Protein AF-A0A938AY19-F1 (afdb_monomer_lite)

pLDDT: mean 94.41, std 7.93, range [52.28, 98.62]

Secondary structure (DSSP, 8-state):
-PPBS---SS--TT--GGGB-HHHHHHHHHHHHHHHHHHHHHHHHHHHHHH-HHHHHHHHHHHHHHHHHHHHHHHHHHTT-----

Sequence (85 aa):
MASLTDYSGDFSPQLQLSEFSHDTLVRLLTVYSQLYIAMDGFWYLAVMERHGNEEALACDMRAWERVAKYEMKRLTEILNIN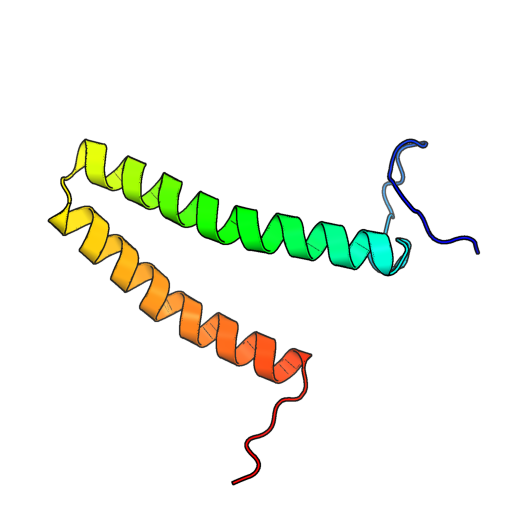GHF

Foldseek 3Di:
DDADCDDPDDDDPPDDPVSHDPVSNVVVVVVVVVVVVVVLVVQLVVCCVPPNNVVSVVVSVVVCVPVVVVVVVVVCVVVVPDDPD

Radius of gyration: 18.43 Å; chains: 1; bounding box: 45×22×46 Å

Structure (mmCIF, N/CA/C/O backbone):
data_AF-A0A938AY19-F1
#
_entry.id   AF-A0A938AY19-F1
#
loop_
_atom_site.group_PDB
_atom_site.id
_atom_site.type_symbol
_atom_site.label_atom_id
_atom_site.label_alt_id
_atom_site.label_comp_id
_atom_site.label_asym_id
_atom_site.label_entity_id
_atom_site.label_seq_id
_atom_site.pdbx_PDB_ins_code
_atom_site.Cartn_x
_atom_site.Cartn_y
_atom_site.Cartn_z
_atom_site.occupancy
_atom_site.B_iso_or_equiv
_atom_site.auth_seq_id
_atom_site.auth_comp_id
_atom_site.auth_asym_id
_atom_site.auth_atom_id
_atom_site.pdbx_PDB_model_num
ATOM 1 N N . MET A 1 1 ? 16.439 -6.992 -25.392 1.00 58.59 1 MET A N 1
ATOM 2 C CA . MET A 1 1 ? 15.054 -6.573 -25.697 1.00 58.59 1 MET A CA 1
ATOM 3 C C . MET A 1 1 ? 14.856 -5.194 -25.097 1.00 58.59 1 MET A C 1
ATOM 5 O O . MET A 1 1 ? 15.378 -4.968 -24.012 1.00 58.59 1 MET A O 1
ATOM 9 N N . ALA A 1 2 ? 14.216 -4.266 -25.811 1.00 76.75 2 ALA A N 1
ATOM 10 C CA . ALA A 1 2 ? 13.848 -2.982 -25.214 1.00 76.75 2 ALA A CA 1
ATOM 11 C C . ALA A 1 2 ? 12.782 -3.243 -24.140 1.00 76.75 2 ALA A C 1
ATOM 13 O O . ALA A 1 2 ? 11.853 -4.006 -24.390 1.00 76.75 2 ALA A O 1
ATOM 14 N N . SER A 1 3 ? 12.959 -2.683 -22.947 1.00 88.69 3 SER A N 1
ATOM 15 C CA . SER A 1 3 ? 11.984 -2.804 -21.865 1.00 88.69 3 SER A CA 1
ATOM 16 C C . SER A 1 3 ? 10.791 -1.881 -22.112 1.00 88.69 3 SER A C 1
ATOM 18 O O . SER A 1 3 ? 10.940 -0.801 -22.688 1.00 88.69 3 SER A O 1
ATOM 20 N N . LEU A 1 4 ? 9.603 -2.311 -21.690 1.00 94.50 4 LEU A N 1
ATOM 21 C CA . LEU A 1 4 ? 8.358 -1.575 -21.895 1.00 94.50 4 LEU A CA 1
ATOM 22 C C . LEU A 1 4 ? 8.331 -0.313 -21.023 1.00 94.50 4 LEU A C 1
ATOM 24 O O . LEU A 1 4 ? 8.560 -0.373 -19.814 1.00 94.50 4 LEU A O 1
ATOM 28 N N . THR A 1 5 ? 8.047 0.841 -21.622 1.00 95.62 5 THR A N 1
ATOM 29 C CA . THR A 1 5 ? 7.884 2.118 -20.901 1.00 95.62 5 THR A CA 1
ATOM 30 C C . THR A 1 5 ? 6.435 2.410 -20.516 1.00 95.62 5 THR A C 1
ATOM 32 O O . THR A 1 5 ? 6.172 3.246 -19.652 1.00 95.62 5 THR A O 1
ATOM 35 N N . ASP A 1 6 ? 5.501 1.718 -21.164 1.00 93.81 6 ASP A N 1
ATOM 36 C CA . ASP A 1 6 ? 4.057 1.817 -20.997 1.00 93.81 6 ASP A CA 1
ATOM 37 C C . ASP A 1 6 ? 3.383 0.535 -21.530 1.00 93.81 6 ASP A C 1
ATOM 39 O O . ASP A 1 6 ? 4.062 -0.435 -21.874 1.00 93.81 6 ASP A O 1
ATOM 43 N N . TYR A 1 7 ? 2.048 0.521 -21.557 1.00 94.19 7 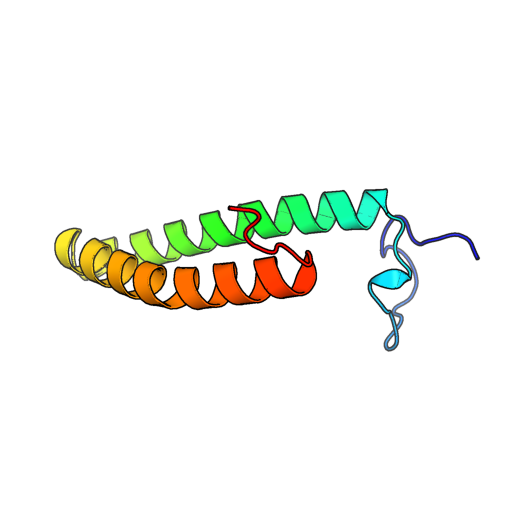TYR A N 1
ATOM 44 C CA . TYR A 1 7 ? 1.232 -0.588 -22.061 1.00 94.19 7 TYR A CA 1
ATOM 45 C C . TYR A 1 7 ? 0.250 -0.120 -23.152 1.00 94.19 7 TYR A C 1
ATOM 47 O O . TYR A 1 7 ? -0.920 -0.492 -23.158 1.00 94.19 7 TYR A O 1
ATOM 55 N N . SER A 1 8 ? 0.700 0.768 -24.044 1.00 95.00 8 SER A N 1
ATOM 56 C CA . SER A 1 8 ? -0.128 1.317 -25.133 1.00 95.00 8 SER A CA 1
ATOM 57 C C . SER A 1 8 ? -0.264 0.397 -26.360 1.00 95.00 8 SER A C 1
ATOM 59 O O . SER A 1 8 ? -1.026 0.709 -27.273 1.00 95.00 8 SER A O 1
ATOM 61 N N . GLY A 1 9 ? 0.477 -0.717 -26.389 1.00 90.44 9 GLY A N 1
ATOM 62 C CA . GLY A 1 9 ? 0.477 -1.695 -27.479 1.00 90.44 9 GLY A CA 1
ATOM 63 C C . GLY A 1 9 ? -0.608 -2.770 -27.370 1.00 90.44 9 GLY A C 1
ATOM 64 O O . GLY A 1 9 ? -1.568 -2.653 -26.610 1.00 90.44 9 GLY A O 1
ATOM 65 N N . ASP A 1 10 ? -0.434 -3.843 -28.143 1.00 94.75 10 ASP A N 1
ATOM 66 C CA . ASP A 1 10 ? -1.355 -4.978 -28.147 1.00 94.75 10 ASP A CA 1
ATOM 67 C C . ASP A 1 10 ? -1.421 -5.673 -26.780 1.00 94.75 10 ASP A C 1
ATOM 69 O O . ASP A 1 10 ? -0.440 -5.757 -26.036 1.00 94.75 10 ASP A O 1
ATOM 73 N N . PHE A 1 11 ? -2.593 -6.225 -26.467 1.00 94.38 11 PHE A N 1
ATOM 74 C CA . PHE A 1 11 ? -2.792 -6.995 -25.247 1.00 94.38 11 PHE A CA 1
ATOM 75 C C . PHE A 1 11 ? -1.877 -8.229 -25.220 1.00 94.38 11 PHE A C 1
ATOM 77 O O . PHE A 1 11 ? -1.979 -9.114 -26.068 1.00 94.38 11 PHE A O 1
ATOM 84 N N . SER A 1 12 ? -1.029 -8.307 -24.194 1.00 94.06 12 SER A N 1
ATOM 85 C CA . SER A 1 12 ? -0.164 -9.444 -23.898 1.00 94.06 12 SER A CA 1
ATOM 86 C C . SER A 1 12 ? -0.690 -10.213 -22.675 1.00 94.06 12 SER A C 1
ATOM 88 O O . SER A 1 12 ? -0.502 -9.775 -21.537 1.00 94.06 12 SER A O 1
ATOM 90 N N . PRO A 1 13 ? -1.339 -11.378 -22.863 1.00 93.81 13 PRO A N 1
ATOM 91 C CA . PRO A 1 13 ? -1.866 -12.172 -21.752 1.00 93.81 13 PRO A CA 1
ATOM 92 C C . PRO A 1 13 ? -0.782 -12.813 -20.877 1.00 93.81 13 PRO A C 1
ATOM 94 O O . PRO A 1 13 ? -1.090 -13.301 -19.792 1.00 93.81 13 PRO A O 1
ATOM 97 N N . GLN A 1 14 ? 0.467 -12.848 -21.344 1.00 94.69 14 GLN A N 1
ATOM 98 C CA . GLN A 1 14 ? 1.609 -13.409 -20.617 1.00 94.69 14 GLN A CA 1
ATOM 99 C C . GLN A 1 14 ? 2.580 -12.333 -20.111 1.00 94.69 14 GLN A C 1
ATOM 101 O O . GLN A 1 14 ? 3.699 -12.675 -19.733 1.00 94.69 14 GLN A O 1
ATOM 106 N N . LEU A 1 15 ? 2.164 -11.060 -20.100 1.00 93.69 15 LEU A N 1
ATOM 107 C CA . LEU A 1 15 ? 2.987 -9.953 -19.623 1.00 93.69 15 LEU A CA 1
ATOM 108 C C . LEU A 1 15 ? 3.478 -10.197 -18.189 1.00 93.69 15 LEU A C 1
ATOM 110 O O . LEU A 1 15 ? 2.680 -10.392 -17.269 1.00 93.69 15 LEU A O 1
ATOM 114 N N . GLN A 1 16 ? 4.787 -10.095 -17.993 1.00 94.88 16 GLN A N 1
ATOM 115 C CA . GLN A 1 16 ? 5.427 -10.109 -16.684 1.00 94.88 16 GLN A CA 1
ATOM 116 C C . GLN A 1 16 ? 5.858 -8.695 -16.290 1.00 94.88 16 GLN A C 1
ATOM 118 O O . GLN A 1 16 ? 6.379 -7.938 -17.106 1.00 94.88 16 GLN A O 1
ATOM 123 N N . LEU A 1 17 ? 5.738 -8.344 -15.003 1.00 93.88 17 LEU A N 1
ATOM 124 C CA . LEU A 1 17 ? 6.176 -7.027 -14.511 1.00 93.88 17 LEU A CA 1
ATOM 125 C C . LEU A 1 17 ? 7.656 -6.746 -14.818 1.00 93.88 17 LEU A C 1
ATOM 127 O O . LEU A 1 17 ? 8.024 -5.609 -15.091 1.00 93.88 17 LEU A O 1
ATOM 131 N N . SER A 1 18 ? 8.499 -7.781 -14.844 1.00 94.69 18 SER A N 1
ATOM 132 C CA . SER A 1 18 ? 9.922 -7.671 -15.187 1.00 94.69 18 SER A CA 1
ATOM 133 C C . SER A 1 18 ? 10.198 -7.211 -16.624 1.00 94.69 18 SER A C 1
ATOM 135 O O . SER A 1 18 ? 11.344 -6.907 -16.943 1.00 94.69 18 SER A O 1
ATOM 137 N N . GLU A 1 19 ? 9.191 -7.189 -17.501 1.00 95.25 19 GLU A N 1
ATOM 138 C CA . GLU A 1 19 ? 9.323 -6.693 -18.876 1.00 95.25 19 GLU A CA 1
ATOM 139 C C . GLU A 1 19 ? 9.265 -5.160 -18.957 1.00 95.25 19 GLU A C 1
ATOM 141 O O . GLU A 1 19 ? 9.730 -4.577 -19.941 1.00 95.25 19 GLU A O 1
ATOM 146 N N . PHE A 1 20 ? 8.751 -4.490 -17.921 1.00 96.56 20 PHE A N 1
ATOM 147 C CA . PHE A 1 20 ? 8.780 -3.034 -17.826 1.00 96.56 20 PHE A CA 1
ATOM 148 C C . PHE A 1 20 ? 10.179 -2.506 -17.509 1.00 96.56 20 PHE A C 1
ATOM 150 O O . PHE A 1 20 ? 11.003 -3.151 -16.858 1.00 96.56 20 PHE A O 1
ATOM 157 N N . SER A 1 21 ? 10.451 -1.281 -17.952 1.00 96.81 21 SER A N 1
ATOM 158 C CA . SER A 1 21 ? 11.676 -0.579 -17.593 1.00 96.81 21 SER A CA 1
ATOM 159 C C . SER A 1 21 ? 11.711 -0.297 -16.088 1.00 96.81 21 SER A C 1
ATOM 161 O O . SER A 1 21 ? 10.676 -0.087 -15.455 1.00 96.81 21 SER A O 1
ATOM 163 N N . HIS A 1 22 ? 12.915 -0.242 -15.511 1.00 96.44 22 HIS A N 1
ATOM 164 C CA . HIS A 1 22 ? 13.111 0.085 -14.094 1.00 96.44 22 HIS A CA 1
ATOM 165 C C . HIS A 1 22 ? 12.381 1.374 -13.689 1.00 96.44 22 HIS A C 1
ATOM 167 O O . HIS A 1 22 ? 11.687 1.414 -12.683 1.00 96.44 22 HIS A O 1
ATOM 173 N N . ASP A 1 23 ? 12.503 2.422 -14.501 1.00 97.25 23 ASP A N 1
ATOM 174 C CA . ASP A 1 23 ? 11.854 3.714 -14.277 1.00 97.25 23 ASP A CA 1
ATOM 175 C C . ASP A 1 23 ? 10.314 3.605 -14.276 1.00 97.25 23 ASP A C 1
ATOM 177 O O . ASP A 1 23 ? 9.640 4.175 -13.417 1.00 97.25 23 ASP A O 1
ATOM 181 N N . THR A 1 24 ? 9.746 2.776 -15.157 1.00 97.25 24 THR A N 1
ATOM 182 C CA . THR A 1 24 ? 8.304 2.483 -15.155 1.00 97.25 24 THR A CA 1
ATOM 183 C C . THR A 1 24 ? 7.882 1.728 -13.902 1.00 97.25 24 THR A C 1
ATOM 185 O O . THR A 1 24 ? 6.882 2.091 -13.284 1.00 97.25 24 THR A O 1
ATOM 188 N N . LEU A 1 25 ? 8.661 0.729 -13.478 1.00 97.69 25 LEU A N 1
ATOM 189 C CA . LEU A 1 25 ? 8.404 -0.019 -12.246 1.00 97.69 25 LEU A CA 1
ATOM 190 C C . LEU A 1 25 ? 8.484 0.868 -10.998 1.00 97.69 25 LEU A C 1
ATOM 192 O O . LEU A 1 25 ? 7.622 0.763 -10.127 1.00 97.69 25 LEU A O 1
ATOM 196 N N . VAL A 1 26 ? 9.459 1.779 -10.925 1.00 97.88 26 VAL A N 1
ATOM 197 C CA . VAL A 1 26 ? 9.584 2.744 -9.819 1.00 97.88 26 VAL A CA 1
ATOM 198 C C . VAL A 1 26 ? 8.382 3.683 -9.771 1.00 97.88 26 VAL A C 1
ATOM 200 O O . VAL A 1 26 ? 7.802 3.871 -8.697 1.00 97.88 26 VAL A O 1
ATOM 203 N N . ARG A 1 27 ? 7.963 4.244 -10.914 1.00 97.56 27 ARG A N 1
ATOM 204 C CA . ARG A 1 27 ? 6.752 5.080 -10.967 1.00 97.56 27 ARG A CA 1
ATOM 205 C C . ARG A 1 27 ? 5.513 4.300 -10.546 1.00 97.56 27 ARG A C 1
ATOM 207 O O . ARG A 1 27 ? 4.717 4.814 -9.766 1.00 97.56 27 ARG A O 1
ATOM 214 N N . LEU A 1 28 ? 5.369 3.067 -11.029 1.00 97.06 28 LEU A N 1
ATOM 215 C CA . LEU A 1 28 ? 4.231 2.212 -10.710 1.00 97.06 28 LEU A CA 1
ATOM 216 C C . LEU A 1 28 ? 4.166 1.920 -9.207 1.00 97.06 28 LEU A C 1
ATOM 218 O O . LEU A 1 28 ? 3.126 2.137 -8.589 1.00 97.06 28 LEU A O 1
ATOM 222 N N . LEU A 1 29 ? 5.285 1.509 -8.603 1.00 96.94 29 LEU A N 1
ATOM 223 C CA . LEU A 1 29 ? 5.376 1.257 -7.164 1.00 96.94 29 LEU A CA 1
ATOM 224 C C . LEU A 1 29 ? 5.084 2.520 -6.342 1.00 96.94 29 LEU A C 1
ATOM 226 O O . LEU A 1 29 ? 4.372 2.443 -5.345 1.00 96.94 29 LEU A O 1
ATOM 230 N N . THR A 1 30 ? 5.584 3.679 -6.780 1.00 98.00 30 THR A N 1
ATOM 231 C CA . THR A 1 30 ? 5.318 4.973 -6.128 1.00 98.00 30 THR A CA 1
ATOM 232 C C . THR A 1 30 ? 3.830 5.326 -6.146 1.00 98.00 30 THR A C 1
ATOM 234 O O . THR A 1 30 ? 3.289 5.776 -5.141 1.00 98.00 30 THR A O 1
ATOM 237 N N . VAL A 1 31 ? 3.144 5.105 -7.269 1.00 98.06 31 VAL A N 1
ATOM 238 C CA . VAL A 1 31 ? 1.698 5.351 -7.356 1.00 98.06 31 VAL A CA 1
ATOM 239 C C . VAL A 1 31 ? 0.930 4.365 -6.477 1.00 98.06 31 VAL A C 1
ATOM 241 O O . VAL A 1 31 ? 0.051 4.775 -5.723 1.00 98.06 31 VAL A O 1
ATOM 244 N N . TYR A 1 32 ? 1.265 3.074 -6.519 1.00 97.25 32 TYR A N 1
ATOM 245 C CA . TYR A 1 32 ? 0.573 2.075 -5.702 1.00 97.25 32 TYR A CA 1
ATOM 246 C C . TYR A 1 32 ? 0.783 2.273 -4.198 1.00 97.25 32 TYR A C 1
ATOM 248 O O . TYR A 1 32 ? -0.156 2.042 -3.439 1.00 97.25 32 TYR A O 1
ATOM 256 N N . SER A 1 33 ? 1.955 2.738 -3.754 1.00 96.50 33 SER A N 1
ATOM 257 C CA . SER A 1 33 ? 2.175 3.046 -2.335 1.00 96.50 33 SER A CA 1
ATOM 258 C C . SER A 1 33 ? 1.308 4.217 -1.864 1.00 96.50 33 SER A C 1
ATOM 260 O O . SER A 1 33 ? 0.740 4.160 -0.776 1.00 96.50 33 SER A O 1
ATOM 262 N N . GLN A 1 34 ? 1.116 5.238 -2.704 1.00 97.94 34 GLN A N 1
ATOM 263 C CA . GLN A 1 34 ? 0.198 6.345 -2.419 1.00 97.94 34 GLN A CA 1
ATOM 264 C C . GLN A 1 34 ? -1.266 5.890 -2.420 1.00 97.94 34 GLN A C 1
ATOM 266 O O . GLN A 1 34 ? -2.023 6.247 -1.518 1.00 97.94 34 GLN A O 1
ATOM 271 N N . LEU A 1 35 ? -1.665 5.078 -3.405 1.00 98.31 35 LEU A N 1
ATOM 272 C CA . LEU A 1 35 ? -3.024 4.541 -3.497 1.00 98.31 35 LEU A CA 1
ATOM 273 C C . LEU A 1 35 ? -3.366 3.618 -2.327 1.00 98.31 35 LEU A C 1
ATOM 275 O O . LEU A 1 35 ? -4.511 3.618 -1.890 1.00 98.31 35 LEU A O 1
ATOM 279 N N . TYR A 1 36 ? -2.398 2.859 -1.810 1.00 96.50 36 TYR A N 1
ATOM 280 C CA . TYR A 1 36 ? -2.587 2.005 -0.638 1.00 96.50 36 TYR A CA 1
ATOM 281 C C . TYR A 1 36 ? -3.009 2.823 0.589 1.00 96.50 36 TYR A C 1
ATOM 283 O O . TYR A 1 36 ? -4.037 2.529 1.195 1.00 96.50 36 TYR A O 1
ATOM 291 N N . ILE A 1 37 ? -2.287 3.907 0.886 1.00 96.56 37 ILE A N 1
ATOM 292 C CA . ILE A 1 37 ? -2.621 4.810 1.998 1.00 96.56 37 ILE A CA 1
ATOM 293 C C . ILE A 1 37 ? -3.924 5.574 1.730 1.00 96.56 37 ILE A C 1
ATOM 295 O O . ILE A 1 37 ? -4.740 5.757 2.629 1.00 96.56 37 ILE A O 1
ATOM 299 N N . ALA A 1 38 ? -4.162 6.005 0.488 1.00 98.19 38 ALA A N 1
ATOM 300 C CA . ALA A 1 38 ? -5.408 6.682 0.137 1.00 98.19 38 ALA A CA 1
ATOM 301 C C . ALA A 1 38 ? -6.630 5.762 0.298 1.00 98.19 38 ALA A C 1
ATOM 303 O O . ALA A 1 38 ? -7.663 6.199 0.799 1.00 98.19 38 ALA A O 1
ATOM 304 N N . MET A 1 39 ? -6.514 4.493 -0.104 1.00 98.19 39 MET A N 1
ATOM 305 C CA . MET A 1 39 ? -7.571 3.492 0.048 1.00 98.19 39 MET A CA 1
ATOM 306 C C . MET A 1 39 ? -7.926 3.268 1.519 1.00 98.19 39 MET A C 1
ATOM 308 O O . MET A 1 39 ? -9.109 3.218 1.848 1.00 98.19 39 MET A O 1
ATOM 312 N N . ASP A 1 40 ? -6.920 3.180 2.390 1.00 97.50 40 ASP A N 1
ATOM 313 C CA . ASP A 1 40 ? -7.110 3.095 3.841 1.00 97.50 40 ASP A CA 1
ATOM 314 C C . ASP A 1 40 ? -7.897 4.304 4.377 1.00 97.50 40 ASP A C 1
ATOM 316 O O . ASP A 1 40 ? -8.942 4.145 5.009 1.00 97.50 40 ASP A O 1
ATOM 320 N N . GLY A 1 41 ? -7.508 5.520 3.978 1.00 98.00 41 GLY A N 1
ATOM 321 C CA . GLY A 1 41 ? -8.243 6.741 4.320 1.00 98.00 41 GLY A CA 1
ATOM 322 C C . GLY A 1 41 ? -9.690 6.759 3.805 1.00 98.00 41 GLY A C 1
ATOM 323 O O . GLY A 1 41 ? -10.603 7.147 4.534 1.00 98.00 41 GLY A O 1
ATOM 324 N N . PHE A 1 42 ? -9.945 6.313 2.571 1.00 98.56 42 PHE A N 1
ATOM 325 C CA . PHE A 1 42 ? -11.314 6.216 2.048 1.00 98.56 42 PHE A CA 1
ATOM 326 C C . PHE A 1 42 ? -12.152 5.180 2.796 1.00 98.56 42 PHE A C 1
ATOM 328 O O . PHE A 1 42 ? -13.336 5.416 3.048 1.00 98.56 42 PHE A O 1
ATOM 335 N N . TRP A 1 43 ? -11.552 4.052 3.171 1.00 98.38 43 TRP A N 1
ATOM 336 C CA . TRP A 1 43 ? -12.220 3.044 3.982 1.00 98.38 43 TRP A CA 1
ATOM 337 C C . TRP A 1 43 ? -12.559 3.584 5.377 1.00 98.38 43 TRP A C 1
ATOM 339 O O . TRP A 1 43 ? -13.706 3.445 5.808 1.00 98.38 43 TRP A O 1
ATOM 349 N N . TYR A 1 44 ? -11.622 4.282 6.028 1.00 98.50 44 TYR A N 1
ATOM 350 C CA . TYR A 1 44 ? -11.855 4.967 7.302 1.00 98.50 44 TYR A CA 1
ATOM 351 C C . TYR A 1 44 ? -13.050 5.920 7.216 1.00 98.50 44 TYR A C 1
ATOM 353 O O . TYR A 1 44 ? -13.976 5.835 8.025 1.00 98.50 44 TYR A O 1
ATOM 361 N N . LEU A 1 45 ? -13.064 6.801 6.208 1.00 98.62 45 LEU A N 1
ATOM 362 C CA . LEU A 1 45 ? -14.144 7.770 6.012 1.00 98.62 45 LEU A CA 1
ATOM 363 C C . LEU A 1 45 ? -15.493 7.071 5.807 1.00 98.62 45 LEU A C 1
ATOM 365 O O . LEU A 1 45 ? -16.480 7.460 6.428 1.00 98.62 45 LEU A O 1
ATOM 369 N N . ALA A 1 46 ? -15.531 5.993 5.019 1.00 98.62 46 ALA A N 1
ATOM 370 C CA . ALA A 1 46 ? -16.753 5.228 4.785 1.00 98.62 46 ALA A CA 1
ATOM 371 C C . ALA A 1 46 ? -17.312 4.575 6.066 1.00 98.62 46 ALA A C 1
ATOM 373 O O . ALA A 1 46 ? -18.533 4.486 6.230 1.00 98.62 46 ALA A O 1
ATOM 374 N N . VAL A 1 47 ? -16.446 4.118 6.978 1.00 98.62 47 VAL A N 1
ATOM 375 C CA . VAL A 1 47 ? -16.864 3.603 8.295 1.00 98.62 47 VAL A CA 1
ATOM 376 C C . VAL A 1 47 ? -17.314 4.751 9.196 1.00 98.62 47 VAL A C 1
ATOM 378 O O . VAL A 1 47 ? -18.383 4.666 9.806 1.00 98.62 47 VAL A O 1
ATOM 381 N N . MET A 1 48 ? -16.549 5.844 9.234 1.00 98.50 48 MET A N 1
ATOM 382 C CA . MET A 1 48 ? -16.832 7.026 10.050 1.00 98.50 48 MET A CA 1
ATOM 383 C C . MET A 1 48 ? -18.195 7.637 9.720 1.00 98.50 48 MET A C 1
ATOM 385 O O . MET A 1 48 ? -18.955 7.959 10.633 1.00 98.50 48 MET A O 1
ATOM 389 N N . GLU A 1 49 ? -18.541 7.749 8.438 1.00 98.62 49 GLU A N 1
ATOM 390 C CA . GLU A 1 49 ? -19.836 8.273 7.985 1.00 98.62 49 GLU A CA 1
ATOM 391 C C . GLU A 1 49 ? -21.029 7.443 8.485 1.00 98.62 49 GLU A C 1
ATOM 393 O O . GLU A 1 49 ? -22.117 7.983 8.687 1.00 98.62 49 GLU A O 1
ATOM 398 N N . ARG A 1 50 ? -20.845 6.134 8.699 1.00 98.38 50 ARG A N 1
ATOM 399 C CA . ARG A 1 50 ? -21.921 5.206 9.089 1.00 98.38 50 ARG A CA 1
ATOM 400 C C . ARG A 1 50 ? -21.992 4.948 10.589 1.00 98.38 50 ARG A C 1
ATOM 402 O O . ARG A 1 50 ? -23.079 4.713 11.111 1.00 98.38 50 ARG A O 1
ATOM 409 N N . HIS A 1 51 ? -20.843 4.944 11.257 1.00 98.25 51 HIS A N 1
ATOM 410 C CA . HIS A 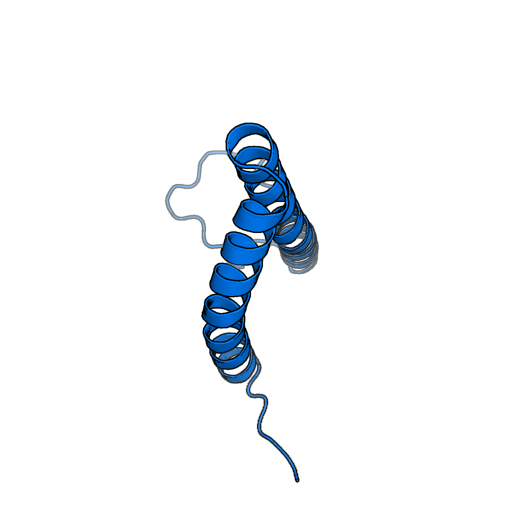1 51 ? -20.697 4.438 12.625 1.00 98.25 51 HIS A CA 1
ATOM 411 C C . HIS A 1 51 ? -20.042 5.439 13.585 1.00 98.25 51 HIS A C 1
ATOM 413 O O . HIS A 1 51 ? -19.956 5.174 14.781 1.00 98.25 51 HIS A O 1
ATOM 419 N N . GLY A 1 52 ? -19.634 6.610 13.092 1.00 98.38 52 GLY A N 1
ATOM 420 C CA . GLY A 1 52 ? -18.952 7.627 13.880 1.00 98.38 52 GLY A CA 1
ATOM 421 C C . GLY A 1 52 ? -17.449 7.378 14.017 1.00 98.38 52 GLY A C 1
ATOM 422 O O . GLY A 1 52 ? -16.911 6.333 13.655 1.00 98.38 52 GLY A O 1
ATOM 423 N N . ASN A 1 53 ? -16.757 8.391 14.536 1.00 98.44 53 ASN A N 1
ATOM 424 C CA . ASN A 1 53 ? -15.296 8.433 14.575 1.00 98.44 53 ASN A CA 1
ATOM 425 C C . ASN A 1 53 ? -14.671 7.374 15.496 1.00 98.44 53 ASN A C 1
ATOM 427 O O . ASN A 1 53 ? -13.609 6.852 15.186 1.00 98.44 53 ASN A O 1
ATOM 431 N N . GLU A 1 54 ? -15.311 7.062 16.625 1.00 98.56 54 GLU A N 1
ATOM 432 C CA . GLU A 1 54 ? -14.778 6.096 17.594 1.00 98.56 54 GLU A CA 1
ATOM 433 C C . GLU A 1 54 ? -14.688 4.685 16.998 1.00 98.56 54 GLU A C 1
ATOM 435 O O . GLU A 1 54 ? -13.629 4.061 17.056 1.00 98.56 54 GLU A O 1
ATOM 440 N N . GLU A 1 55 ? -15.758 4.217 16.347 1.00 98.44 55 GLU A N 1
ATOM 441 C CA . GLU A 1 55 ? -15.772 2.904 15.694 1.00 98.44 55 GLU A CA 1
ATOM 442 C C . GLU A 1 55 ? -14.812 2.862 14.499 1.00 98.44 55 GLU A C 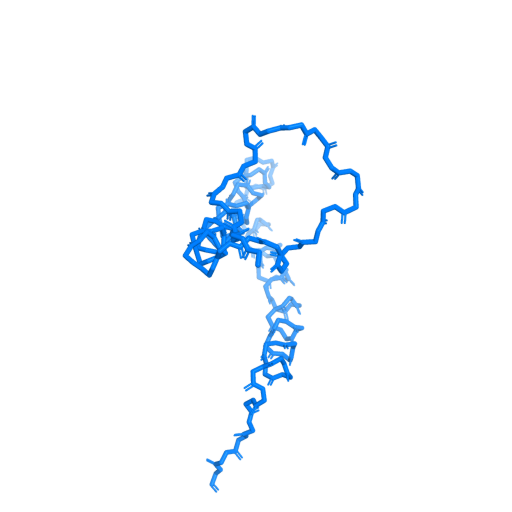1
ATOM 444 O O . GLU A 1 55 ? -14.087 1.882 14.328 1.00 98.44 55 GLU A O 1
ATOM 449 N N . ALA A 1 56 ? -14.754 3.937 13.702 1.00 98.62 56 ALA A N 1
ATOM 450 C CA . ALA A 1 56 ? -13.822 4.037 12.580 1.00 98.62 56 ALA A CA 1
ATOM 451 C C . ALA A 1 56 ? -12.363 3.919 13.036 1.00 98.62 56 ALA A C 1
ATOM 453 O O . ALA A 1 56 ? -11.615 3.119 12.479 1.00 98.62 56 ALA A O 1
ATOM 454 N N . LEU A 1 57 ? -11.982 4.634 14.098 1.00 98.25 57 LEU A N 1
ATOM 455 C CA . LEU A 1 57 ? -10.636 4.568 14.664 1.00 98.25 57 LEU A CA 1
ATOM 456 C C . LEU A 1 57 ? -10.322 3.193 15.264 1.00 98.25 57 LEU A C 1
ATOM 458 O O . LEU A 1 57 ? -9.225 2.674 15.064 1.00 98.25 57 LEU A O 1
ATOM 462 N N . ALA A 1 58 ? -11.273 2.570 15.964 1.00 98.50 58 ALA A N 1
ATOM 463 C CA . ALA A 1 58 ? -11.084 1.223 16.503 1.00 98.50 58 ALA A CA 1
ATOM 464 C C . ALA A 1 58 ? -10.852 0.188 15.385 1.00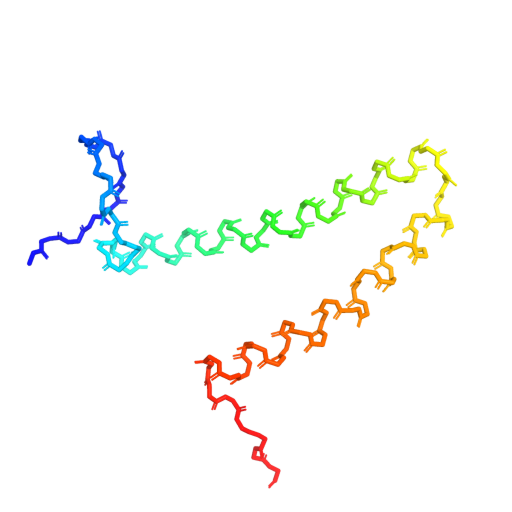 98.50 58 ALA A C 1
ATOM 466 O O . ALA A 1 58 ? -10.006 -0.706 15.506 1.00 98.50 58 ALA A O 1
ATOM 467 N N . CYS A 1 59 ? -11.594 0.324 14.288 1.00 98.19 59 CYS A N 1
ATOM 468 C CA . CYS A 1 59 ? -11.466 -0.484 13.085 1.00 98.19 59 CYS A CA 1
ATOM 469 C C . CYS A 1 59 ? -10.109 -0.271 12.386 1.00 98.19 59 CYS A C 1
ATOM 471 O O . CYS A 1 59 ? -9.432 -1.255 12.073 1.00 98.19 59 CYS A O 1
ATOM 473 N N . ASP A 1 60 ? -9.689 0.982 12.223 1.00 97.94 60 ASP A N 1
ATOM 474 C CA . ASP A 1 60 ? -8.406 1.394 11.639 1.00 97.94 60 ASP A CA 1
ATOM 475 C C . ASP A 1 60 ? -7.206 0.851 12.421 1.00 97.94 60 ASP A C 1
ATOM 477 O O . ASP A 1 60 ? -6.382 0.106 11.884 1.00 97.94 60 ASP A O 1
ATOM 481 N N . MET A 1 61 ? -7.177 1.086 13.737 1.00 98.00 61 MET A N 1
ATOM 482 C CA . MET A 1 61 ? -6.128 0.567 14.616 1.00 98.00 61 MET A CA 1
ATOM 483 C C . MET A 1 61 ? -6.028 -0.958 14.531 1.00 98.00 61 MET A C 1
ATOM 485 O O . MET A 1 61 ? -4.935 -1.508 14.398 1.00 98.00 61 MET A O 1
ATOM 489 N N . ARG A 1 62 ? -7.166 -1.663 14.555 1.00 97.62 62 ARG A N 1
ATOM 490 C CA . ARG A 1 62 ? -7.186 -3.129 14.458 1.00 97.62 62 ARG A CA 1
ATOM 491 C C . ARG A 1 62 ? -6.675 -3.629 13.103 1.00 97.62 62 ARG A C 1
ATOM 493 O O . ARG A 1 62 ? -6.058 -4.700 13.057 1.00 97.62 62 ARG A O 1
ATOM 500 N N . ALA A 1 63 ? -6.955 -2.919 12.013 1.00 97.06 63 ALA A N 1
ATOM 501 C CA . ALA A 1 63 ? -6.438 -3.257 10.690 1.00 97.06 63 ALA A CA 1
ATOM 502 C C . ALA A 1 63 ? -4.914 -3.058 10.639 1.00 97.06 63 ALA A C 1
ATOM 504 O O . ALA A 1 63 ? -4.185 -4.004 10.310 1.00 97.06 63 ALA A O 1
ATOM 505 N N . TRP A 1 64 ? -4.433 -1.891 11.077 1.00 97.00 64 TRP A N 1
ATOM 506 C CA . TRP A 1 64 ? -3.013 -1.538 11.094 1.00 97.00 64 TRP A CA 1
ATOM 507 C C . TRP A 1 64 ? -2.173 -2.430 12.015 1.00 97.00 64 TRP A C 1
ATOM 509 O O . TRP A 1 64 ? -1.123 -2.926 11.602 1.00 97.00 64 TRP A O 1
ATOM 519 N N . GLU A 1 65 ? -2.658 -2.755 13.217 1.00 96.44 65 GLU A N 1
ATOM 520 C CA . GLU A 1 65 ? -1.992 -3.687 14.144 1.00 96.44 65 GLU A CA 1
ATOM 521 C C . GLU A 1 65 ? -1.751 -5.074 13.535 1.00 96.44 65 GLU A C 1
ATOM 523 O O . GLU A 1 65 ? -0.775 -5.761 13.871 1.00 96.44 65 GLU A O 1
ATOM 528 N N . ARG A 1 66 ? -2.664 -5.516 12.663 1.00 95.00 66 ARG A N 1
ATOM 529 C CA . ARG A 1 66 ? -2.553 -6.800 11.973 1.00 95.00 66 ARG A CA 1
ATOM 530 C C . ARG A 1 66 ? -1.612 -6.683 10.789 1.00 95.00 66 ARG A C 1
ATOM 532 O O . ARG A 1 66 ? -0.658 -7.458 10.720 1.00 95.00 66 ARG A O 1
ATOM 539 N N . VAL A 1 67 ? -1.864 -5.749 9.872 1.00 95.38 67 VAL A N 1
ATOM 540 C CA . VAL A 1 67 ? -1.125 -5.678 8.605 1.00 95.38 67 VAL A CA 1
ATOM 541 C C . VAL A 1 67 ? 0.335 -5.284 8.813 1.00 95.38 67 VAL A C 1
ATOM 543 O O . VAL A 1 67 ? 1.193 -5.918 8.205 1.00 95.38 67 VAL A O 1
ATOM 546 N N . ALA A 1 68 ? 0.646 -4.372 9.743 1.00 94.50 68 ALA A N 1
ATOM 547 C CA . ALA A 1 68 ? 2.010 -3.886 9.962 1.00 94.50 68 ALA A CA 1
ATOM 548 C C . ALA A 1 68 ? 2.992 -5.022 10.291 1.00 94.50 68 ALA A C 1
ATOM 550 O O . ALA A 1 68 ? 4.122 -5.040 9.810 1.00 94.50 68 ALA A O 1
ATOM 551 N N . LYS A 1 69 ? 2.559 -6.033 11.058 1.00 94.12 69 LYS A N 1
ATOM 552 C CA . LYS A 1 69 ? 3.398 -7.203 11.377 1.00 94.12 69 LYS A CA 1
ATOM 553 C C . LYS A 1 69 ? 3.702 -8.046 10.138 1.00 94.12 69 LYS A C 1
ATOM 555 O O . LYS A 1 69 ? 4.828 -8.514 9.977 1.00 94.12 69 LYS A O 1
ATOM 560 N N . TYR A 1 70 ? 2.707 -8.257 9.274 1.00 94.62 70 TYR A N 1
ATOM 561 C CA . TYR A 1 70 ? 2.885 -9.012 8.032 1.00 94.62 70 TYR A CA 1
ATOM 562 C C . TYR A 1 70 ? 3.714 -8.237 7.014 1.00 94.62 70 TYR A C 1
ATOM 564 O O . TYR A 1 70 ? 4.589 -8.823 6.379 1.00 94.62 70 TYR A O 1
ATOM 572 N N . GLU A 1 71 ? 3.445 -6.942 6.874 1.00 94.56 71 GLU A N 1
ATOM 573 C CA . GLU A 1 71 ? 4.165 -6.041 5.984 1.00 94.56 71 GLU A CA 1
ATOM 574 C C . GLU A 1 71 ? 5.640 -5.974 6.375 1.00 94.56 71 GLU A C 1
ATOM 576 O O . GLU A 1 71 ? 6.489 -6.325 5.560 1.00 94.56 71 GLU A O 1
ATOM 581 N N . MET A 1 72 ? 5.947 -5.659 7.638 1.00 94.06 72 MET A N 1
ATOM 582 C CA . MET A 1 72 ? 7.328 -5.603 8.122 1.00 94.06 72 MET A CA 1
ATOM 583 C C . MET A 1 72 ? 8.062 -6.917 7.891 1.00 94.06 72 MET A C 1
ATOM 585 O O . MET A 1 72 ? 9.148 -6.909 7.318 1.00 94.06 72 MET A O 1
ATOM 589 N N . LYS A 1 73 ? 7.455 -8.053 8.259 1.00 93.69 73 LYS A N 1
ATOM 590 C CA . LYS A 1 73 ? 8.059 -9.368 8.025 1.00 93.69 73 LYS A CA 1
ATOM 591 C C . LYS A 1 73 ? 8.391 -9.572 6.542 1.00 93.69 73 LYS A C 1
ATOM 593 O O . LYS A 1 73 ? 9.541 -9.846 6.209 1.00 93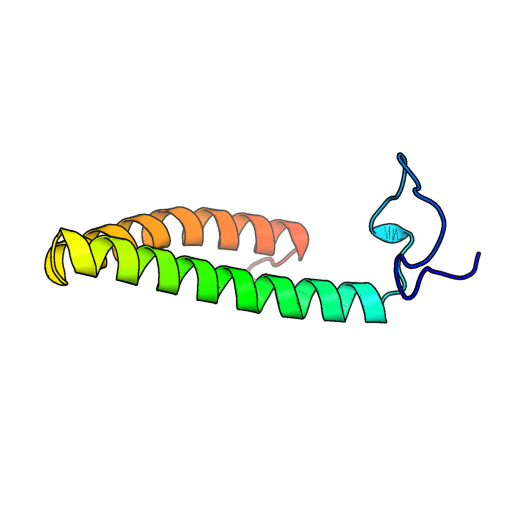.69 73 LYS A O 1
ATOM 598 N N . ARG A 1 74 ? 7.417 -9.385 5.648 1.00 95.00 74 ARG A N 1
ATOM 599 C CA . ARG A 1 74 ? 7.604 -9.613 4.205 1.00 95.00 74 ARG A CA 1
ATOM 600 C C . ARG A 1 74 ? 8.619 -8.656 3.589 1.00 95.00 74 ARG A C 1
ATOM 602 O O . ARG A 1 74 ? 9.441 -9.087 2.789 1.00 95.00 74 ARG A O 1
ATOM 609 N N . LEU A 1 75 ? 8.586 -7.378 3.965 1.00 94.56 75 LEU A N 1
ATOM 610 C CA . LEU A 1 75 ? 9.544 -6.389 3.474 1.00 94.56 75 LEU A CA 1
ATOM 611 C C . LEU A 1 75 ? 10.962 -6.718 3.938 1.00 94.56 75 LEU A C 1
ATOM 613 O O . LEU A 1 75 ? 11.883 -6.680 3.127 1.00 94.56 75 LEU A O 1
ATOM 617 N N . THR A 1 76 ? 11.139 -7.101 5.207 1.00 94.81 76 THR A N 1
ATOM 618 C CA . THR A 1 76 ? 12.459 -7.507 5.711 1.00 94.81 76 THR A CA 1
ATOM 619 C C . THR A 1 76 ? 12.992 -8.752 5.005 1.00 94.81 76 THR A C 1
ATOM 621 O O . THR A 1 76 ? 14.169 -8.777 4.660 1.00 94.81 76 THR A O 1
ATOM 624 N N . GLU A 1 77 ? 12.139 -9.739 4.710 1.00 94.75 77 GLU A N 1
ATOM 625 C CA . GLU A 1 77 ? 12.513 -10.942 3.952 1.00 94.75 77 GLU A CA 1
ATOM 626 C C . GLU A 1 77 ? 12.916 -10.601 2.507 1.00 94.75 77 GLU A C 1
ATOM 628 O O . GLU A 1 77 ? 13.970 -11.035 2.046 1.00 94.75 77 GLU A O 1
ATOM 633 N N . ILE A 1 78 ? 12.119 -9.786 1.804 1.00 95.69 78 ILE A N 1
ATOM 634 C CA . ILE A 1 78 ? 12.381 -9.396 0.405 1.00 95.69 78 ILE A CA 1
ATOM 635 C C . ILE A 1 78 ? 13.664 -8.567 0.284 1.00 95.69 78 ILE A C 1
ATOM 637 O O . ILE A 1 78 ? 14.433 -8.749 -0.658 1.00 95.69 78 ILE A O 1
ATOM 641 N N . LEU A 1 79 ? 13.894 -7.653 1.226 1.00 95.31 79 LEU A N 1
ATOM 642 C CA . LEU A 1 79 ? 15.050 -6.755 1.219 1.00 95.31 79 LEU A CA 1
ATOM 643 C C . LEU A 1 79 ? 16.274 -7.348 1.930 1.00 95.31 79 LEU A C 1
ATOM 645 O O . LEU A 1 79 ? 17.308 -6.686 2.005 1.00 95.31 79 LEU A O 1
ATOM 649 N N . ASN A 1 80 ? 16.166 -8.576 2.449 1.00 94.81 80 ASN A N 1
ATOM 650 C CA . ASN A 1 80 ? 17.195 -9.238 3.249 1.00 94.81 80 ASN A CA 1
ATOM 651 C C . ASN A 1 80 ? 17.717 -8.352 4.402 1.00 94.81 80 ASN A C 1
ATOM 653 O O . ASN A 1 80 ? 18.920 -8.272 4.671 1.00 94.81 80 ASN A O 1
ATOM 657 N N . ILE A 1 81 ? 16.802 -7.651 5.074 1.00 93.06 81 ILE A N 1
ATOM 658 C CA . ILE A 1 81 ? 17.124 -6.808 6.225 1.00 93.06 81 ILE A CA 1
ATOM 659 C C . ILE A 1 81 ? 17.277 -7.719 7.438 1.00 93.06 81 ILE A C 1
ATOM 661 O O . ILE A 1 81 ? 16.300 -8.248 7.966 1.00 93.06 81 ILE A O 1
ATOM 665 N N . ASN A 1 82 ? 18.516 -7.867 7.895 1.00 87.81 82 ASN A N 1
ATOM 666 C CA . ASN A 1 82 ? 18.856 -8.573 9.121 1.00 87.81 82 ASN A CA 1
ATOM 667 C C . ASN A 1 82 ? 19.271 -7.542 10.177 1.00 87.81 82 ASN A C 1
ATOM 669 O O . ASN A 1 82 ? 19.980 -6.583 9.867 1.00 87.81 82 ASN A O 1
ATOM 673 N N . GLY A 1 83 ? 18.818 -7.713 11.421 1.00 79.12 83 GLY A N 1
ATOM 674 C CA . GLY A 1 83 ? 19.227 -6.844 12.522 1.00 79.12 83 GLY A CA 1
ATOM 675 C C . GLY A 1 83 ? 20.714 -7.027 12.813 1.00 79.12 83 GLY A C 1
ATOM 676 O O . GLY A 1 83 ? 21.093 -8.000 13.458 1.00 79.12 83 GLY A O 1
ATOM 677 N N . HIS A 1 84 ? 21.558 -6.118 12.329 1.00 61.44 84 HIS A N 1
ATOM 678 C CA . HIS A 1 84 ? 22.923 -5.976 12.828 1.00 61.44 84 HIS A CA 1
ATOM 679 C C . HIS A 1 84 ? 22.843 -5.173 14.130 1.00 61.44 84 HIS A C 1
ATOM 681 O O . HIS A 1 84 ? 22.734 -3.948 14.088 1.00 61.44 84 HIS A O 1
ATOM 687 N N . PHE A 1 85 ? 22.812 -5.879 15.260 1.00 52.28 85 PHE A N 1
ATOM 688 C CA . PHE A 1 85 ? 22.972 -5.298 16.594 1.00 52.28 85 PHE A CA 1
ATOM 689 C C . PHE A 1 85 ? 24.438 -5.355 17.019 1.00 52.28 85 PHE A C 1
ATOM 691 O O . PHE A 1 85 ? 25.087 -6.386 16.722 1.00 52.28 85 PHE A O 1
#